Protein AF-A0A1G2P7M9-F1 (afdb_monomer_lite)

Radius of gyration: 14.46 Å; chains: 1; bounding box: 42×21×36 Å

Structure (mmCIF, N/CA/C/O backbone):
data_AF-A0A1G2P7M9-F1
#
_entry.id   AF-A0A1G2P7M9-F1
#
loop_
_atom_site.group_PDB
_atom_site.id
_atom_site.type_symbol
_atom_site.label_atom_id
_atom_site.label_alt_id
_atom_site.label_comp_id
_atom_site.label_asym_id
_atom_site.label_entity_id
_atom_site.label_seq_id
_atom_site.pdbx_PDB_ins_code
_atom_site.Cartn_x
_atom_site.Cartn_y
_atom_site.Cartn_z
_atom_site.occupancy
_atom_site.B_iso_or_equiv
_atom_site.auth_seq_id
_atom_site.auth_comp_id
_atom_site.auth_asym_id
_atom_site.auth_atom_id
_atom_site.pdbx_PDB_model_num
ATOM 1 N N . MET A 1 1 ? -31.743 13.435 0.296 1.00 41.44 1 MET A N 1
ATOM 2 C CA . MET A 1 1 ? -30.786 13.729 1.386 1.00 41.44 1 MET A CA 1
ATOM 3 C C . MET A 1 1 ? -30.049 12.434 1.718 1.00 41.44 1 MET A C 1
ATOM 5 O O . MET A 1 1 ? -30.561 11.634 2.489 1.00 41.44 1 MET A O 1
ATOM 9 N N . PHE A 1 2 ? -28.918 12.159 1.059 1.00 45.44 2 PHE A N 1
ATOM 10 C CA . PHE A 1 2 ? -28.118 10.956 1.323 1.00 45.44 2 PHE A CA 1
ATOM 11 C C . PHE A 1 2 ? -27.399 11.126 2.665 1.00 45.44 2 PHE A C 1
ATOM 13 O O . PHE A 1 2 ? -26.337 11.737 2.738 1.00 45.44 2 PHE A O 1
ATOM 20 N N . ARG A 1 3 ? -27.999 10.632 3.753 1.00 45.91 3 ARG A N 1
ATOM 21 C CA . ARG A 1 3 ? -27.284 10.463 5.022 1.00 45.91 3 ARG A CA 1
ATOM 22 C C . ARG A 1 3 ? -26.389 9.237 4.886 1.00 45.91 3 ARG A C 1
ATOM 24 O O . ARG A 1 3 ? -26.793 8.131 5.226 1.00 45.91 3 ARG A O 1
ATOM 31 N N . VAL A 1 4 ? -25.187 9.437 4.357 1.00 57.69 4 VAL A N 1
ATOM 32 C CA . VAL A 1 4 ? -24.118 8.444 4.461 1.00 57.69 4 VAL A CA 1
ATOM 33 C C . VAL A 1 4 ? -23.578 8.536 5.886 1.00 57.69 4 VAL A C 1
ATOM 35 O O . VAL A 1 4 ? -22.642 9.274 6.174 1.00 57.69 4 VAL A O 1
ATOM 38 N N . THR A 1 5 ? -24.213 7.835 6.819 1.00 53.88 5 THR A N 1
ATOM 39 C CA . THR A 1 5 ? -23.538 7.441 8.055 1.00 53.88 5 THR A CA 1
ATOM 40 C C . THR A 1 5 ? -22.474 6.430 7.643 1.00 53.88 5 THR A C 1
ATOM 42 O O . THR A 1 5 ? -22.780 5.258 7.439 1.00 53.88 5 THR A O 1
ATOM 45 N N . LEU A 1 6 ? -21.245 6.904 7.414 1.00 58.81 6 LEU A N 1
ATOM 46 C CA . LEU A 1 6 ? -20.093 6.061 7.100 1.00 58.81 6 LEU A CA 1
ATOM 47 C C . LEU A 1 6 ? -19.885 5.090 8.265 1.00 58.81 6 LEU A C 1
ATOM 49 O O . LEU A 1 6 ? -19.277 5.435 9.275 1.00 58.81 6 LEU A O 1
ATOM 53 N N . LYS A 1 7 ? -20.448 3.884 8.152 1.00 71.19 7 LYS A N 1
ATOM 54 C CA . LYS A 1 7 ? -20.111 2.789 9.056 1.00 71.19 7 LYS A CA 1
ATOM 55 C C . LYS A 1 7 ? -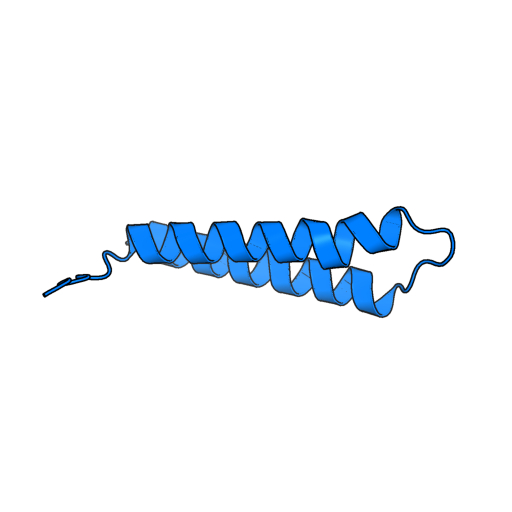18.623 2.479 8.840 1.00 71.19 7 LYS A C 1
ATOM 57 O O . LYS A 1 7 ? -18.227 2.397 7.675 1.00 71.19 7 LYS A O 1
ATOM 62 N N . PRO A 1 8 ? -17.824 2.278 9.900 1.00 77.25 8 PRO A N 1
ATOM 63 C CA . PRO A 1 8 ? -16.401 1.930 9.788 1.00 77.25 8 PRO A CA 1
ATOM 64 C C . PRO A 1 8 ? -16.139 0.795 8.787 1.00 77.25 8 PRO A C 1
ATOM 66 O O . PRO A 1 8 ? -15.217 0.869 7.981 1.00 77.25 8 PRO A O 1
ATOM 69 N N . ILE A 1 9 ? -17.060 -0.170 8.733 1.00 83.12 9 ILE A N 1
ATOM 70 C CA . ILE A 1 9 ? -17.092 -1.279 7.770 1.00 83.12 9 ILE A CA 1
ATOM 71 C C . ILE A 1 9 ? -17.139 -0.806 6.307 1.00 83.12 9 ILE A C 1
ATOM 73 O O . ILE A 1 9 ? -16.337 -1.253 5.495 1.00 83.12 9 ILE A O 1
ATOM 77 N N . ALA A 1 10 ? -18.032 0.126 5.958 1.00 85.69 10 ALA A N 1
ATOM 78 C CA . ALA A 1 10 ? -18.136 0.632 4.585 1.00 85.69 10 ALA A CA 1
ATOM 79 C C . ALA A 1 10 ? -16.875 1.409 4.174 1.00 85.69 10 ALA A C 1
ATOM 81 O O . ALA A 1 10 ? -16.438 1.349 3.027 1.00 85.69 10 ALA A O 1
ATOM 82 N N . LEU A 1 11 ? -16.263 2.125 5.123 1.00 87.56 11 LEU A N 1
ATOM 83 C CA . LEU A 1 11 ? -15.002 2.821 4.891 1.00 87.56 11 LEU A CA 1
ATOM 84 C C . LEU A 1 11 ? -13.835 1.831 4.722 1.00 87.56 11 LEU A C 1
ATOM 86 O O . LEU A 1 11 ? -12.999 2.026 3.843 1.00 87.56 11 LEU A O 1
ATOM 90 N N . SER A 1 12 ? -13.806 0.749 5.504 1.00 90.38 12 SER A N 1
ATOM 91 C CA . SER A 1 12 ? -12.833 -0.337 5.357 1.00 90.38 12 SER A CA 1
ATOM 92 C C . SER 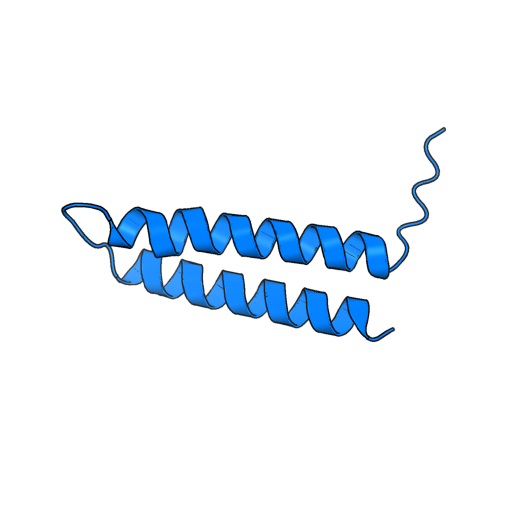A 1 12 ? -12.897 -0.989 3.972 1.00 90.38 12 SER A C 1
ATOM 94 O O . SER A 1 12 ? -11.849 -1.195 3.354 1.00 90.38 12 SER A O 1
ATOM 96 N N . GLU A 1 13 ? -14.100 -1.268 3.464 1.00 91.19 13 GLU A N 1
ATOM 97 C CA . GLU A 1 13 ? -14.305 -1.852 2.134 1.00 91.19 13 GLU A CA 1
ATOM 98 C C . GLU A 1 13 ? -13.776 -0.936 1.025 1.00 91.19 13 GLU A C 1
ATOM 100 O O . GLU A 1 13 ? -12.996 -1.384 0.187 1.00 91.19 13 GLU A O 1
ATOM 105 N N . ILE A 1 14 ? -14.094 0.364 1.079 1.00 91.88 14 ILE A N 1
ATOM 106 C CA . ILE A 1 14 ? -13.584 1.350 0.113 1.00 91.88 14 ILE A CA 1
ATOM 107 C C . ILE A 1 14 ? -12.054 1.406 0.145 1.00 91.88 14 ILE A C 1
ATOM 109 O O . ILE A 1 14 ? -11.409 1.369 -0.901 1.00 91.88 14 ILE A O 1
ATOM 113 N N . ILE A 1 15 ? -11.451 1.486 1.335 1.00 92.81 15 ILE A N 1
ATOM 114 C CA . ILE A 1 15 ? -9.989 1.550 1.472 1.00 92.81 15 ILE A CA 1
ATOM 115 C C . ILE A 1 15 ? -9.336 0.277 0.915 1.00 92.81 15 ILE A C 1
ATOM 117 O O . ILE A 1 15 ? -8.290 0.359 0.266 1.00 92.81 15 ILE A O 1
ATOM 121 N N . ARG A 1 16 ? -9.960 -0.891 1.116 1.00 93.94 16 ARG A N 1
ATOM 122 C CA . ARG A 1 16 ? -9.488 -2.162 0.557 1.00 93.94 16 ARG A CA 1
ATOM 123 C C . ARG A 1 16 ? -9.501 -2.148 -0.967 1.00 93.94 16 ARG A C 1
ATOM 125 O O . ARG A 1 16 ? -8.496 -2.506 -1.578 1.00 93.94 16 ARG A O 1
ATOM 132 N N . ASP A 1 17 ? -10.606 -1.714 -1.564 1.00 95.31 17 ASP A N 1
ATOM 133 C CA . ASP A 1 17 ? -10.771 -1.675 -3.018 1.00 95.31 17 ASP A CA 1
ATOM 134 C C . ASP A 1 17 ? -9.779 -0.700 -3.660 1.00 95.31 17 ASP A C 1
ATOM 136 O O . ASP A 1 17 ? -9.131 -1.030 -4.654 1.00 95.31 17 ASP A O 1
ATOM 140 N N . VAL A 1 18 ? -9.565 0.465 -3.043 1.00 93.19 18 VAL A N 1
ATOM 141 C CA . VAL A 1 18 ? -8.532 1.417 -3.478 1.00 93.19 18 VAL A CA 1
ATOM 142 C C . VAL A 1 18 ? -7.138 0.786 -3.392 1.00 93.19 18 VAL A C 1
ATOM 144 O O . VAL 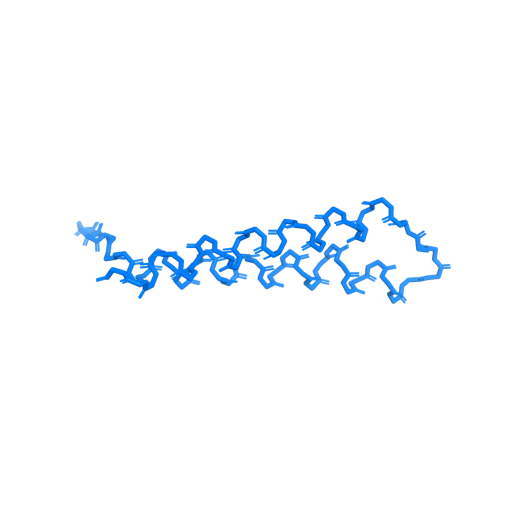A 1 18 ? -6.362 0.898 -4.342 1.00 93.19 18 VAL A O 1
ATOM 147 N N . GLY A 1 19 ? -6.825 0.067 -2.310 1.00 93.50 19 GLY A N 1
ATOM 148 C CA . GLY A 1 19 ? -5.568 -0.676 -2.174 1.00 93.50 19 GLY A CA 1
ATOM 149 C C . GLY A 1 19 ? -5.334 -1.671 -3.315 1.00 93.50 19 GLY A C 1
ATOM 150 O O . GLY A 1 19 ? -4.247 -1.697 -3.893 1.00 93.50 19 GLY A O 1
ATOM 151 N N . LEU A 1 20 ? -6.367 -2.427 -3.702 1.00 94.44 20 LEU A N 1
ATOM 152 C CA . LEU A 1 20 ? -6.309 -3.371 -4.824 1.00 94.44 20 LEU A CA 1
ATOM 153 C C . LEU A 1 20 ? -6.104 -2.676 -6.177 1.00 94.44 20 LEU A C 1
ATOM 155 O O . LEU A 1 20 ? -5.353 -3.179 -7.013 1.00 94.44 20 LEU A O 1
ATOM 159 N N . ILE A 1 21 ? -6.716 -1.507 -6.393 1.00 95.00 21 ILE A N 1
ATOM 160 C CA . ILE A 1 21 ? -6.498 -0.711 -7.609 1.00 95.00 21 ILE A CA 1
ATOM 161 C C . ILE A 1 21 ? -5.034 -0.274 -7.699 1.00 95.00 21 ILE A C 1
ATOM 163 O O . ILE A 1 21 ? -4.422 -0.419 -8.758 1.00 95.00 21 ILE A O 1
ATOM 167 N N . PHE A 1 22 ? -4.442 0.217 -6.606 1.00 91.88 22 PHE A N 1
ATOM 168 C CA . PHE A 1 22 ? -3.025 0.596 -6.574 1.00 91.88 22 PHE A CA 1
ATOM 169 C C . PHE A 1 22 ? -2.096 -0.603 -6.792 1.00 91.88 22 PHE A C 1
ATOM 171 O O . PHE A 1 22 ? -1.133 -0.494 -7.552 1.00 91.88 22 PHE A O 1
ATOM 178 N N . PHE A 1 23 ? -2.412 -1.759 -6.205 1.00 93.12 23 PHE A N 1
ATOM 179 C CA . PHE A 1 23 ? -1.688 -3.002 -6.464 1.00 93.12 23 PHE A CA 1
ATOM 180 C C . PHE A 1 23 ? -1.705 -3.369 -7.952 1.00 93.12 23 PHE A C 1
ATOM 182 O O . PHE A 1 23 ? -0.662 -3.564 -8.573 1.00 93.12 23 PHE A O 1
ATOM 189 N N . ALA A 1 24 ? -2.888 -3.422 -8.561 1.00 94.25 24 ALA A N 1
ATOM 190 C CA . ALA A 1 24 ? -3.015 -3.804 -9.960 1.00 94.25 24 ALA A CA 1
ATOM 191 C C . ALA A 1 24 ? -2.333 -2.791 -10.895 1.00 94.25 24 ALA A C 1
ATOM 193 O O . ALA A 1 24 ? -1.605 -3.174 -11.809 1.00 94.25 24 ALA A O 1
ATOM 194 N N . SER A 1 25 ? -2.542 -1.495 -10.658 1.00 92.62 25 SER A N 1
ATOM 195 C CA . SER A 1 25 ? -2.109 -0.434 -11.573 1.00 92.62 25 SER A CA 1
ATOM 196 C C . SER A 1 25 ? -0.637 -0.047 -11.442 1.00 92.62 25 SER A C 1
ATOM 198 O O . SER A 1 25 ? -0.006 0.224 -12.460 1.00 92.62 25 SER A O 1
ATOM 200 N N . LEU A 1 26 ? -0.079 -0.015 -10.227 1.00 91.69 26 LEU A N 1
ATOM 201 C CA . LEU A 1 26 ? 1.289 0.462 -9.982 1.00 91.69 26 LEU A CA 1
ATOM 202 C C . LEU A 1 26 ? 2.284 -0.657 -9.678 1.00 91.69 26 LEU A C 1
ATOM 204 O O . LEU A 1 26 ? 3.480 -0.456 -9.865 1.00 91.69 26 LEU A O 1
ATOM 208 N N . PHE A 1 27 ? 1.820 -1.824 -9.228 1.00 92.12 27 PHE A N 1
ATOM 209 C CA . PHE A 1 27 ? 2.690 -2.979 -9.015 1.00 92.12 27 PHE A CA 1
ATOM 210 C C . PHE A 1 27 ? 2.597 -3.956 -10.190 1.00 92.12 27 PHE A C 1
ATOM 212 O O . PHE A 1 27 ? 3.574 -4.123 -10.919 1.00 92.12 27 PHE A O 1
ATOM 219 N N . VAL A 1 28 ? 1.423 -4.548 -10.434 1.00 91.94 28 VAL A N 1
ATOM 220 C CA . VAL A 1 28 ? 1.257 -5.590 -11.467 1.00 91.94 28 VAL A CA 1
ATOM 221 C C . VAL A 1 28 ? 1.444 -5.033 -12.879 1.00 91.94 28 VAL A C 1
ATOM 223 O O . VAL A 1 28 ? 2.187 -5.612 -13.665 1.00 91.94 28 VAL A O 1
ATOM 226 N N . GLY A 1 29 ? 0.820 -3.899 -13.206 1.00 91.56 29 GLY A N 1
ATOM 227 C CA . GLY A 1 29 ? 0.916 -3.289 -14.536 1.00 91.56 29 GLY A CA 1
ATOM 228 C C . GLY A 1 29 ? 2.365 -3.049 -14.991 1.00 91.56 29 GLY A C 1
ATOM 229 O O . GLY A 1 29 ? 2.757 -3.567 -16.037 1.00 91.56 29 GLY A O 1
ATOM 230 N N . PRO A 1 30 ? 3.196 -2.333 -14.211 1.00 90.75 30 PRO A N 1
ATOM 231 C CA . PRO A 1 30 ? 4.587 -2.074 -14.581 1.00 90.75 30 PRO A CA 1
ATOM 232 C C . PRO A 1 30 ? 5.490 -3.316 -14.575 1.00 90.75 30 PRO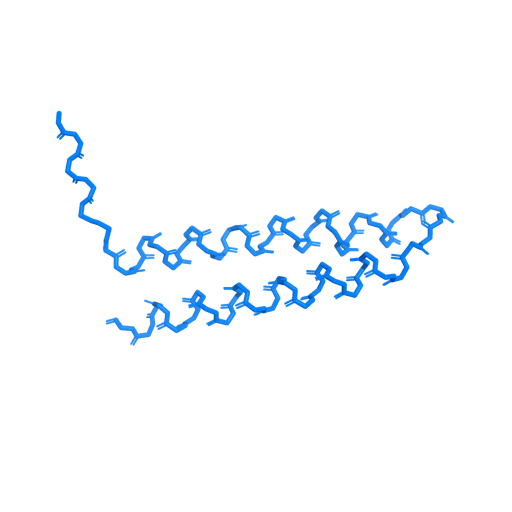 A C 1
ATOM 234 O O . PRO A 1 30 ? 6.521 -3.298 -15.243 1.00 90.75 30 PRO A O 1
ATOM 237 N N . LEU A 1 31 ? 5.119 -4.385 -13.858 1.00 90.50 31 LEU A N 1
ATOM 238 C CA . LEU A 1 31 ? 5.818 -5.679 -13.895 1.00 90.50 31 LEU A CA 1
ATOM 239 C C . LEU A 1 31 ? 5.601 -6.438 -15.211 1.00 90.50 31 LEU A C 1
ATOM 241 O O . LEU A 1 31 ? 6.450 -7.238 -15.593 1.00 90.50 31 LEU A O 1
ATOM 245 N N . LEU A 1 32 ? 4.479 -6.200 -15.893 1.00 91.19 32 LEU A N 1
ATOM 246 C CA . LEU A 1 32 ? 4.137 -6.841 -17.166 1.00 91.19 32 LEU A CA 1
ATOM 247 C C . LEU A 1 32 ? 4.650 -6.068 -18.392 1.00 91.19 32 LEU A C 1
ATOM 249 O O . LEU A 1 32 ? 4.479 -6.529 -19.517 1.00 91.19 32 LEU A O 1
ATOM 253 N N . GLY A 1 33 ? 5.238 -4.885 -18.194 1.00 87.19 33 GLY A N 1
ATOM 254 C CA . GLY A 1 33 ? 5.778 -4.066 -19.277 1.00 87.19 33 GLY A CA 1
ATOM 255 C C . GLY A 1 33 ? 7.216 -4.433 -19.657 1.00 87.19 33 GLY A C 1
ATOM 256 O O . GLY A 1 33 ? 7.993 -4.898 -18.829 1.00 87.19 33 GLY A O 1
ATOM 257 N N . ASP A 1 34 ? 7.608 -4.114 -20.894 1.00 83.19 34 ASP A N 1
ATOM 258 C CA . ASP A 1 34 ? 8.971 -4.351 -21.412 1.00 83.19 34 ASP A CA 1
ATOM 259 C C . ASP A 1 34 ? 10.065 -3.547 -20.681 1.00 83.19 34 ASP A C 1
ATOM 261 O O . ASP A 1 34 ? 11.248 -3.886 -20.731 1.00 83.19 34 ASP A O 1
ATOM 265 N N . LYS A 1 35 ? 9.690 -2.450 -20.009 1.00 88.50 35 LYS A N 1
ATOM 266 C CA . LYS A 1 35 ? 10.592 -1.610 -19.210 1.00 88.50 35 LYS A CA 1
ATOM 267 C C . LYS A 1 35 ? 10.048 -1.468 -17.796 1.00 88.50 35 LYS A C 1
ATOM 269 O O . LYS A 1 35 ? 9.160 -0.655 -17.543 1.00 88.50 35 LYS A O 1
ATOM 274 N N . ILE A 1 36 ? 10.623 -2.230 -16.871 1.00 91.19 36 ILE A N 1
ATOM 275 C CA . ILE A 1 36 ? 10.211 -2.216 -15.468 1.00 91.19 36 ILE A CA 1
ATOM 276 C C . ILE A 1 36 ? 10.789 -0.977 -14.778 1.00 91.19 36 ILE A C 1
ATOM 278 O O . ILE A 1 36 ? 12.000 -0.857 -14.579 1.00 91.19 36 ILE A O 1
ATOM 282 N N . ASN A 1 37 ? 9.910 -0.061 -14.369 1.00 89.12 37 ASN A N 1
ATOM 283 C CA . ASN A 1 37 ? 10.277 1.024 -13.466 1.00 89.12 37 ASN A CA 1
ATOM 284 C C . ASN A 1 37 ? 10.148 0.545 -12.014 1.00 89.12 37 ASN A C 1
ATOM 286 O O . ASN A 1 37 ? 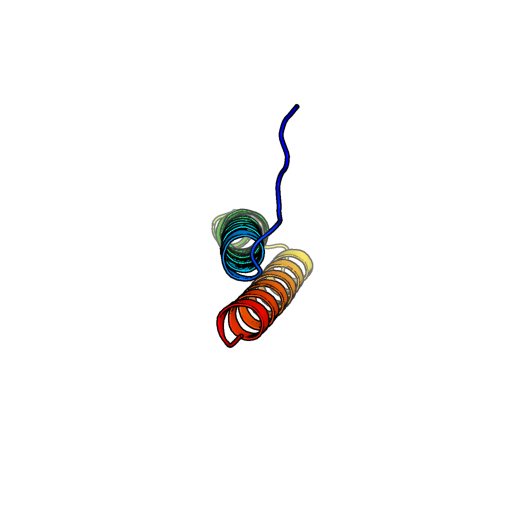9.092 0.668 -11.391 1.00 89.12 37 ASN A O 1
ATOM 290 N N . TRP A 1 38 ? 11.242 -0.000 -11.480 1.00 90.50 38 TRP A N 1
ATOM 291 C CA . TRP A 1 38 ? 11.298 -0.578 -10.134 1.00 90.50 38 TRP A CA 1
ATOM 292 C C . TRP A 1 38 ? 10.876 0.383 -9.021 1.00 90.50 38 TRP A C 1
ATOM 294 O O . TRP A 1 38 ? 10.283 -0.057 -8.038 1.00 90.50 38 TRP A O 1
ATOM 304 N N . SER A 1 39 ? 11.112 1.687 -9.187 1.00 93.06 39 SER A N 1
ATOM 305 C CA . SER A 1 39 ? 10.671 2.696 -8.221 1.00 93.06 39 SER A CA 1
ATOM 306 C C . SER A 1 39 ? 9.147 2.756 -8.125 1.00 93.06 39 SER A C 1
ATOM 308 O O . SER A 1 39 ? 8.606 2.817 -7.025 1.00 93.06 39 SER A O 1
ATOM 310 N N . VAL A 1 40 ? 8.445 2.688 -9.262 1.00 91.88 40 VAL A N 1
ATOM 311 C CA . VAL A 1 40 ? 6.971 2.700 -9.308 1.00 91.88 40 VAL A CA 1
ATOM 312 C C . VAL A 1 40 ? 6.401 1.408 -8.731 1.00 91.88 40 VAL A C 1
ATOM 314 O O . VAL A 1 40 ? 5.477 1.464 -7.925 1.00 91.88 40 VAL A O 1
ATOM 317 N N . VAL A 1 41 ? 7.003 0.265 -9.075 1.00 93.31 41 VAL A N 1
ATOM 318 C CA . VAL A 1 41 ? 6.610 -1.057 -8.564 1.00 93.31 41 VAL A CA 1
ATOM 319 C C . VAL A 1 41 ? 6.695 -1.098 -7.036 1.00 93.31 41 VAL A C 1
ATOM 321 O O . VAL A 1 41 ? 5.719 -1.437 -6.368 1.00 93.31 41 VAL A O 1
ATOM 324 N N . LEU A 1 42 ? 7.834 -0.695 -6.463 1.00 94.06 42 LEU A N 1
ATOM 325 C CA . LEU A 1 42 ? 8.024 -0.642 -5.010 1.00 94.06 42 LEU A CA 1
ATOM 326 C C . LEU A 1 42 ? 7.021 0.296 -4.335 1.00 94.06 42 LEU A C 1
ATOM 328 O O . LEU A 1 42 ? 6.437 -0.060 -3.313 1.00 94.06 42 LEU A O 1
ATOM 332 N N . PHE A 1 43 ? 6.787 1.471 -4.916 1.00 93.62 43 PHE A N 1
ATOM 333 C CA . PHE A 1 43 ? 5.851 2.443 -4.360 1.00 93.62 43 PHE A CA 1
ATOM 334 C C . PHE A 1 43 ? 4.405 1.929 -4.388 1.00 93.62 43 PHE A C 1
ATOM 336 O O . PHE A 1 43 ? 3.690 2.036 -3.391 1.00 93.62 43 PHE A O 1
ATOM 343 N N . GLY A 1 44 ? 3.997 1.298 -5.494 1.00 92.06 44 GLY A N 1
ATOM 344 C CA . GLY A 1 44 ? 2.691 0.659 -5.642 1.00 92.06 44 GLY A CA 1
ATOM 345 C C . GLY A 1 44 ? 2.458 -0.451 -4.620 1.00 92.06 44 GLY A C 1
ATOM 346 O O . GLY A 1 44 ? 1.392 -0.513 -4.007 1.00 92.06 44 GLY A O 1
ATOM 347 N N . LEU A 1 45 ? 3.477 -1.281 -4.373 1.00 93.19 45 LEU A N 1
ATOM 348 C CA . LEU A 1 45 ? 3.411 -2.342 -3.369 1.00 93.19 45 LEU A CA 1
ATOM 349 C C . LEU A 1 45 ? 3.276 -1.781 -1.948 1.00 93.19 45 LEU A C 1
ATOM 351 O O . LEU A 1 45 ? 2.406 -2.218 -1.197 1.00 93.19 45 LEU A O 1
ATOM 355 N N . ILE A 1 46 ? 4.108 -0.799 -1.583 1.00 95.69 46 ILE A N 1
ATOM 356 C CA . ILE A 1 46 ? 4.083 -0.182 -0.250 1.00 95.69 46 ILE A CA 1
ATOM 357 C C . ILE A 1 46 ? 2.720 0.467 0.008 1.00 95.69 46 ILE A C 1
ATOM 359 O O . ILE A 1 46 ? 2.108 0.207 1.042 1.00 95.69 46 ILE A O 1
ATOM 363 N N . ILE A 1 47 ? 2.207 1.260 -0.939 1.00 94.38 47 ILE A N 1
ATOM 364 C CA . ILE A 1 47 ? 0.898 1.913 -0.805 1.00 94.38 47 ILE A CA 1
ATOM 365 C C . ILE A 1 47 ? -0.223 0.884 -0.687 1.00 94.38 47 ILE A C 1
ATOM 367 O O . ILE A 1 47 ? -1.072 1.012 0.194 1.00 94.38 47 ILE A O 1
ATOM 371 N N . SER A 1 48 ? -0.219 -0.146 -1.536 1.00 93.56 48 SER A N 1
ATOM 372 C CA . SER A 1 48 ? -1.221 -1.209 -1.472 1.00 93.56 48 SER A CA 1
ATOM 373 C C . SER A 1 48 ? -1.239 -1.885 -0.102 1.00 93.56 48 SER A C 1
ATOM 375 O O . SER A 1 48 ? -2.317 -2.136 0.433 1.00 93.56 48 SER A O 1
ATOM 377 N N . LEU A 1 49 ? -0.072 -2.193 0.466 1.00 94.56 49 LEU A N 1
ATOM 378 C CA . LEU A 1 49 ? 0.029 -2.843 1.773 1.00 94.56 49 LEU A CA 1
ATOM 379 C C . LEU A 1 49 ? -0.422 -1.920 2.905 1.00 94.56 49 LEU A C 1
ATOM 381 O O . LEU A 1 49 ? -1.117 -2.371 3.812 1.00 94.56 49 LEU A O 1
ATOM 385 N N . VAL A 1 50 ? -0.076 -0.632 2.841 1.00 95.69 50 VAL A N 1
ATOM 386 C CA . VAL A 1 50 ? -0.516 0.367 3.825 1.00 95.69 50 VAL A CA 1
ATOM 387 C C . VAL A 1 50 ? -2.035 0.518 3.799 1.00 95.69 50 VAL A C 1
ATOM 389 O O . VAL A 1 50 ? -2.666 0.463 4.851 1.00 95.69 50 VAL A O 1
ATOM 392 N N . LEU A 1 51 ? -2.642 0.648 2.618 1.00 94.00 51 LEU A N 1
ATOM 393 C CA . LEU A 1 51 ? -4.097 0.745 2.485 1.00 94.00 51 LEU A CA 1
ATOM 394 C C . LEU A 1 51 ? -4.791 -0.533 2.958 1.00 94.00 51 LEU A C 1
ATOM 396 O O . LEU A 1 51 ? -5.772 -0.465 3.692 1.00 94.00 51 LEU A O 1
ATOM 400 N N . TRP A 1 52 ? -4.250 -1.700 2.615 1.00 92.62 52 TRP A N 1
ATOM 401 C CA . TRP A 1 52 ? -4.774 -2.968 3.110 1.00 92.62 52 TRP A CA 1
ATOM 402 C C . TRP A 1 52 ? -4.698 -3.068 4.639 1.00 92.62 52 TRP A C 1
ATOM 404 O O . TRP A 1 52 ? -5.677 -3.441 5.282 1.00 92.62 52 TRP A O 1
ATOM 414 N N . TYR A 1 53 ? -3.578 -2.661 5.239 1.00 93.19 53 TYR A N 1
ATOM 415 C CA . TYR A 1 53 ? -3.422 -2.631 6.690 1.00 93.19 53 TYR A CA 1
ATOM 416 C C . TYR A 1 53 ? -4.407 -1.663 7.360 1.00 93.19 53 TYR A C 1
ATOM 418 O O . TYR A 1 53 ? -5.052 -2.025 8.342 1.00 93.19 53 TYR A O 1
ATOM 426 N N . ILE A 1 54 ? -4.586 -0.460 6.805 1.00 91.19 54 ILE A N 1
ATOM 427 C CA . ILE A 1 54 ? -5.573 0.514 7.289 1.00 91.19 54 ILE A CA 1
ATOM 428 C C . ILE A 1 54 ? -6.987 -0.073 7.198 1.00 91.19 54 ILE A C 1
ATOM 430 O O . ILE A 1 54 ? -7.738 -0.005 8.166 1.00 91.19 54 ILE A O 1
ATOM 434 N N . SER A 1 55 ? -7.337 -0.710 6.078 1.00 90.25 55 SER A N 1
ATOM 435 C CA . SER A 1 55 ? -8.623 -1.393 5.912 1.00 90.25 55 SER A CA 1
ATOM 436 C C . SER A 1 55 ? -8.852 -2.450 6.999 1.00 90.25 55 SER A C 1
ATOM 438 O O . SER A 1 55 ? -9.928 -2.476 7.599 1.00 90.25 55 SER A O 1
ATOM 440 N N . LEU A 1 56 ? -7.841 -3.265 7.323 1.00 89.56 56 LEU A N 1
ATOM 441 C CA . LEU A 1 56 ? -7.933 -4.257 8.398 1.00 89.56 56 LEU A CA 1
ATOM 442 C C . LEU A 1 56 ? -8.151 -3.624 9.774 1.00 89.56 56 LEU A C 1
ATOM 444 O O . LEU A 1 56 ? -8.925 -4.164 10.560 1.00 89.56 56 LEU A O 1
ATOM 448 N N . LEU A 1 57 ? -7.501 -2.495 10.072 1.00 89.50 57 LEU A N 1
ATOM 449 C CA . LEU A 1 57 ? -7.725 -1.777 11.329 1.00 89.50 57 LEU A CA 1
ATOM 450 C C . LEU A 1 57 ? -9.166 -1.267 11.432 1.00 89.50 57 LEU A C 1
ATOM 452 O O . LEU A 1 57 ? -9.794 -1.459 12.467 1.00 89.50 57 LEU A O 1
ATOM 456 N N . LEU A 1 58 ? -9.706 -0.696 10.352 1.00 86.44 58 LEU A N 1
ATOM 457 C CA . LEU A 1 58 ? -11.088 -0.205 10.313 1.00 86.44 58 LEU A CA 1
ATOM 458 C C . LEU A 1 58 ? -12.138 -1.326 10.332 1.00 86.44 58 LEU A C 1
ATOM 460 O O . LEU A 1 58 ? -13.273 -1.081 10.721 1.00 86.44 58 LEU A O 1
ATOM 464 N N . ALA A 1 59 ? -11.785 -2.533 9.885 1.00 83.31 59 ALA A N 1
ATOM 465 C CA . ALA A 1 59 ? -12.662 -3.705 9.944 1.00 83.31 59 ALA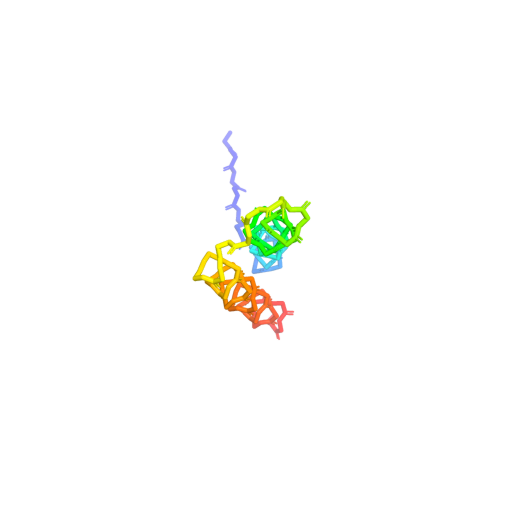 A CA 1
ATOM 466 C C . ALA A 1 59 ? -12.654 -4.403 11.313 1.00 83.31 59 ALA A C 1
ATOM 468 O O . ALA A 1 59 ? -13.481 -5.282 11.549 1.00 83.31 59 ALA A O 1
ATOM 469 N N . LYS A 1 60 ? -11.681 -4.085 12.176 1.00 70.19 60 LYS A N 1
ATOM 470 C CA . LYS A 1 60 ? -11.507 -4.718 13.490 1.00 70.19 60 LYS A CA 1
ATOM 471 C C . LYS A 1 60 ? -12.291 -4.006 14.609 1.00 70.19 60 LYS A C 1
ATOM 473 O O . LYS A 1 60 ? -12.300 -4.511 15.730 1.00 70.19 60 LYS A O 1
ATOM 478 N N . GLU A 1 61 ? -12.943 -2.883 14.302 1.00 50.38 61 GLU A N 1
ATOM 479 C CA . GLU A 1 61 ? -13.955 -2.206 15.136 1.00 50.38 61 GLU A CA 1
ATOM 480 C C . GLU A 1 61 ? -15.378 -2.591 14.709 1.00 50.38 61 GLU A C 1
ATOM 482 O O . GLU A 1 61 ? -16.219 -2.795 15.614 1.00 50.38 61 GLU A O 1
#

Organism: NCBI:txid1802333

Sequence (61 aa):
MFRVTLKPIALSEIIRDVGLIFFASLFVGPLLGDKINWSVVLFGLIISLVLWYISLLLAKE

Secondary structure (DSSP, 8-state):
-------HHHHHHHHHHHHHHHIIIIIIHHHSSSS--HHHHHHHHHHHHHHHHHHHHHH--

Foldseek 3Di:
DPPCPPQLLNVLVVLLVVLVVLCVVQAVVLVPDPDRPVVSNVVSNVSSVVSNVSSVVSVVD

pLDDT: mean 85.85, std 13.8, range [41.44, 95.69]